Protein AF-A0A1E7JY91-F1 (afdb_monomer_lite)

Radius of gyration: 13.02 Å; chains: 1; bounding box: 32×26×31 Å

InterPro domains:
  IPR025668 Transposase DDE domain [PF13701] (4-59)

Foldseek 3Di:
DQQADDVRVVDDPVVNCCLPVVFDWDFDDDPPDTDTGTDPPRPCPVRNVSSVVSVVVDDPPD

pLDDT: mean 84.23, std 6.22, range [61.25, 92.44]

Organism: NCBI:txid1075402

Secondary structure (DSSP, 8-state):
--S--GGGGGS-HHHHHHHHHT--EEEEEETTEEEEEE-TT-TTHHHHHHHHHHHHTSPP--

Structure (mmCIF, N/CA/C/O backbone):
data_AF-A0A1E7JY91-F1
#
_entry.id   AF-A0A1E7JY91-F1
#
loop_
_atom_site.group_PDB
_atom_site.id
_atom_site.type_symbol
_atom_site.label_atom_id
_atom_site.label_alt_id
_atom_site.label_comp_id
_atom_site.label_asym_id
_atom_site.label_entity_id
_atom_site.label_seq_id
_atom_site.pdbx_PDB_ins_code
_atom_site.Cartn_x
_atom_site.Cartn_y
_atom_site.Cartn_z
_atom_site.occupancy
_atom_site.B_iso_or_equiv
_atom_site.auth_seq_id
_atom_site.auth_comp_id
_atom_site.auth_asym_id
_atom_site.auth_atom_id
_atom_site.pdbx_PDB_model_num
ATOM 1 N N . MET A 1 1 ? 12.114 -6.487 5.178 1.00 61.66 1 MET A N 1
ATOM 2 C CA . MET A 1 1 ? 10.953 -5.709 4.687 1.00 61.66 1 MET A CA 1
ATOM 3 C C . MET A 1 1 ? 9.799 -6.655 4.436 1.00 61.66 1 MET A C 1
ATOM 5 O O . MET A 1 1 ? 9.763 -7.266 3.379 1.00 61.66 1 MET A O 1
ATOM 9 N N . LEU A 1 2 ? 8.927 -6.839 5.431 1.00 63.81 2 LEU A N 1
ATOM 10 C CA . LEU A 1 2 ? 7.903 -7.892 5.406 1.00 63.81 2 LEU A CA 1
ATOM 11 C C . LEU A 1 2 ? 6.775 -7.646 4.387 1.00 63.81 2 LEU A C 1
ATOM 13 O O . LEU A 1 2 ? 6.165 -8.598 3.925 1.00 63.81 2 LEU A O 1
ATOM 17 N N . ALA A 1 3 ? 6.526 -6.390 4.010 1.00 76.50 3 ALA A N 1
ATOM 18 C CA . ALA A 1 3 ? 5.339 -6.024 3.235 1.00 76.50 3 ALA A CA 1
ATOM 19 C C . ALA A 1 3 ? 5.585 -5.698 1.752 1.00 76.50 3 ALA A C 1
ATOM 21 O O . ALA A 1 3 ? 4.668 -5.722 0.927 1.00 76.50 3 ALA A O 1
ATOM 22 N N . LEU A 1 4 ? 6.837 -5.406 1.396 1.00 79.94 4 LEU A N 1
ATOM 23 C CA . LEU A 1 4 ? 7.229 -5.075 0.028 1.00 79.94 4 LEU A CA 1
ATOM 24 C C . LEU A 1 4 ? 7.514 -6.365 -0.749 1.00 79.94 4 LEU A C 1
ATOM 26 O O . LEU A 1 4 ? 8.297 -7.202 -0.296 1.00 79.94 4 LEU A O 1
ATOM 30 N N . ALA A 1 5 ? 6.898 -6.526 -1.923 1.00 78.12 5 ALA A N 1
ATOM 31 C CA . ALA A 1 5 ? 7.099 -7.694 -2.788 1.00 78.12 5 ALA A CA 1
ATOM 32 C C . ALA A 1 5 ? 7.512 -7.309 -4.213 1.00 78.12 5 ALA A C 1
ATOM 34 O O . ALA A 1 5 ? 7.440 -6.148 -4.621 1.00 78.12 5 ALA A O 1
ATOM 35 N N . GLY A 1 6 ? 7.957 -8.306 -4.978 1.00 81.94 6 GLY A N 1
ATOM 36 C CA . GLY A 1 6 ? 8.412 -8.110 -6.351 1.00 81.94 6 GLY A CA 1
ATOM 37 C C . GLY A 1 6 ? 9.675 -7.250 -6.422 1.00 81.94 6 GLY A C 1
ATOM 38 O O . GLY A 1 6 ? 10.623 -7.443 -5.659 1.00 81.94 6 GLY A O 1
ATOM 39 N N . GLU A 1 7 ? 9.701 -6.299 -7.353 1.00 79.69 7 GLU A N 1
ATOM 40 C CA . GLU A 1 7 ? 10.842 -5.401 -7.558 1.00 79.69 7 GLU A CA 1
ATOM 41 C C . GLU A 1 7 ? 11.099 -4.483 -6.352 1.00 79.69 7 GLU A C 1
ATOM 43 O O . GLU A 1 7 ? 12.251 -4.212 -6.021 1.00 79.69 7 GLU A O 1
ATOM 48 N N . SER A 1 8 ? 10.045 -4.086 -5.630 1.00 80.44 8 SER A N 1
ATOM 49 C CA . SER A 1 8 ? 10.154 -3.210 -4.454 1.00 80.44 8 SER A CA 1
ATOM 50 C C . SER A 1 8 ? 10.964 -3.818 -3.304 1.00 80.44 8 SER A C 1
ATOM 52 O O . SER A 1 8 ? 11.629 -3.096 -2.564 1.00 80.44 8 SER A O 1
ATOM 54 N N . ARG A 1 9 ? 11.002 -5.155 -3.202 1.00 80.31 9 ARG A N 1
ATOM 55 C CA . ARG A 1 9 ? 11.829 -5.883 -2.224 1.00 80.31 9 ARG A CA 1
ATOM 56 C C . ARG A 1 9 ? 13.328 -5.793 -2.526 1.00 80.31 9 ARG A C 1
ATOM 58 O O . ARG A 1 9 ? 14.137 -5.957 -1.619 1.00 80.31 9 ARG A O 1
ATOM 65 N N . ARG A 1 10 ? 13.693 -5.565 -3.792 1.00 85.31 10 ARG A N 1
ATOM 66 C CA . ARG A 1 10 ? 15.081 -5.497 -4.280 1.00 85.31 10 ARG A CA 1
ATOM 67 C C . ARG A 1 10 ? 15.623 -4.071 -4.343 1.00 85.31 10 ARG A C 1
ATOM 69 O O . ARG A 1 10 ? 16.750 -3.867 -4.781 1.00 85.31 10 ARG A O 1
ATOM 76 N N . TRP A 1 11 ? 14.837 -3.074 -3.944 1.00 86.31 11 TRP A N 1
ATOM 77 C CA . TRP A 1 11 ? 15.320 -1.701 -3.917 1.00 86.31 11 TRP A CA 1
ATOM 78 C C . TRP A 1 11 ? 16.396 -1.522 -2.852 1.00 86.31 11 TRP A C 1
ATOM 80 O O . TRP A 1 11 ? 16.270 -1.991 -1.723 1.00 86.31 11 TRP A O 1
ATOM 90 N N . GLU A 1 12 ? 17.426 -0.757 -3.199 1.00 87.75 12 GLU A N 1
ATOM 91 C CA . GLU A 1 12 ? 18.360 -0.242 -2.208 1.00 87.75 12 GLU A CA 1
ATOM 92 C C . GLU A 1 12 ? 17.624 0.607 -1.166 1.00 87.75 12 GLU A C 1
ATOM 94 O O . GLU A 1 12 ? 16.713 1.378 -1.489 1.00 87.75 12 GLU A O 1
ATOM 99 N N . PHE A 1 13 ? 18.075 0.530 0.085 1.00 83.38 13 PHE A N 1
ATOM 100 C CA . PHE A 1 13 ? 17.448 1.219 1.213 1.00 83.38 13 PHE A CA 1
ATOM 101 C C . PHE A 1 13 ? 17.302 2.733 0.984 1.00 83.38 13 PHE A C 1
ATOM 103 O O . PHE A 1 13 ? 16.288 3.327 1.343 1.00 83.38 13 PHE A O 1
ATOM 110 N N . LYS A 1 14 ? 18.278 3.364 0.317 1.00 87.56 14 LYS A N 1
ATOM 111 C CA . LYS A 1 14 ? 18.239 4.794 -0.029 1.00 87.56 14 LYS A CA 1
ATOM 112 C C . LYS A 1 14 ? 17.098 5.126 -0.993 1.00 87.56 14 LYS A C 1
ATOM 114 O O . LYS A 1 14 ? 16.344 6.067 -0.753 1.00 87.56 14 LYS A O 1
ATOM 119 N N . LYS A 1 15 ? 16.956 4.335 -2.062 1.00 86.00 15 LYS A N 1
ATOM 120 C CA . LYS A 1 15 ? 15.878 4.472 -3.054 1.00 86.00 15 LYS A CA 1
ATOM 121 C C . LYS A 1 15 ? 14.521 4.258 -2.394 1.00 86.00 15 LYS A C 1
ATOM 123 O O . LYS A 1 15 ? 13.570 4.975 -2.683 1.00 86.00 15 LYS A O 1
ATOM 128 N N . LEU A 1 16 ? 14.458 3.316 -1.466 1.00 84.31 16 LEU A N 1
ATOM 129 C CA . LEU A 1 16 ? 13.250 3.015 -0.730 1.00 84.31 16 LEU A CA 1
ATOM 130 C C . LEU A 1 16 ? 12.852 4.137 0.226 1.00 84.31 16 LEU A C 1
ATOM 132 O O . LEU A 1 16 ? 11.697 4.542 0.227 1.00 84.31 16 LEU A O 1
ATOM 136 N N . ARG A 1 17 ? 13.801 4.705 0.975 1.00 84.25 17 ARG A N 1
ATOM 137 C CA . ARG A 1 17 ? 13.531 5.834 1.872 1.00 84.25 17 ARG A CA 1
ATOM 138 C C . ARG A 1 17 ? 12.978 7.034 1.103 1.00 84.25 17 ARG A C 1
ATOM 140 O O . ARG A 1 17 ? 11.969 7.598 1.506 1.00 84.25 17 ARG A O 1
ATOM 147 N N . LEU A 1 18 ? 13.583 7.367 -0.036 1.00 86.44 18 LEU A N 1
ATOM 148 C CA . LEU A 1 18 ? 13.069 8.415 -0.919 1.00 86.44 18 LEU A CA 1
ATOM 149 C C . LEU A 1 18 ? 11.645 8.086 -1.400 1.00 86.44 18 LEU A C 1
ATOM 151 O O . LEU A 1 18 ? 10.736 8.892 -1.268 1.00 86.44 18 LEU A O 1
ATOM 155 N N . ARG A 1 19 ? 11.420 6.873 -1.908 1.00 84.38 19 ARG A N 1
ATOM 156 C CA . ARG A 1 19 ? 10.120 6.473 -2.464 1.00 84.38 19 ARG A CA 1
ATOM 157 C C . ARG A 1 19 ? 9.021 6.247 -1.432 1.00 84.38 19 ARG A C 1
ATOM 159 O O . ARG A 1 19 ? 7.877 6.212 -1.838 1.00 84.38 19 ARG A O 1
ATOM 166 N N . LEU A 1 20 ? 9.324 6.063 -0.149 1.00 81.62 20 LEU A N 1
ATOM 167 C CA . LEU A 1 20 ? 8.307 5.945 0.905 1.00 81.62 20 LEU A CA 1
ATOM 168 C C . LEU A 1 20 ? 7.993 7.303 1.532 1.00 81.62 20 LEU A C 1
ATOM 170 O O . LEU A 1 20 ? 6.830 7.637 1.727 1.00 81.62 20 LEU A O 1
ATOM 174 N N . PHE A 1 21 ? 9.026 8.085 1.850 1.00 80.50 21 PHE A N 1
ATOM 175 C CA . PHE A 1 21 ? 8.870 9.302 2.649 1.00 80.50 21 PHE A CA 1
ATOM 176 C C . PHE A 1 21 ? 8.756 10.581 1.820 1.00 80.50 21 PHE A C 1
ATOM 178 O O . PHE A 1 21 ? 8.372 11.612 2.360 1.00 80.50 21 PHE A O 1
ATOM 185 N N . SER A 1 22 ? 9.057 10.538 0.519 1.00 83.88 22 SER A N 1
ATOM 186 C CA . SER A 1 22 ? 8.845 11.676 -0.390 1.00 83.88 22 SER A CA 1
ATOM 187 C C . SER A 1 22 ? 7.491 11.632 -1.097 1.00 83.88 22 SER A C 1
ATOM 189 O O . SER A 1 22 ? 7.255 12.405 -2.022 1.00 83.88 22 SER A O 1
ATOM 191 N N . ALA A 1 23 ? 6.606 10.735 -0.660 1.00 82.25 23 ALA A N 1
ATOM 192 C CA . ALA A 1 23 ? 5.216 10.697 -1.069 1.00 82.25 23 ALA A CA 1
ATOM 193 C C . ALA A 1 23 ? 4.53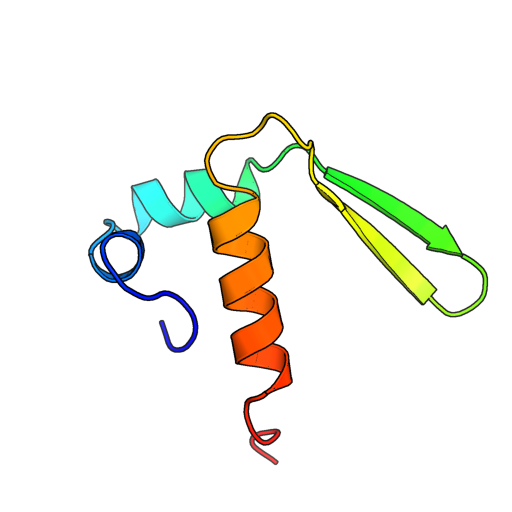6 12.047 -0.853 1.00 82.25 23 ALA A C 1
ATOM 195 O O . ALA A 1 23 ? 4.414 12.501 0.284 1.00 82.25 23 ALA A O 1
ATOM 196 N N . ALA A 1 24 ? 4.010 12.651 -1.917 1.00 81.19 24 ALA A N 1
ATOM 197 C CA . ALA A 1 24 ? 3.017 13.697 -1.740 1.00 81.19 24 ALA A CA 1
ATOM 198 C C . ALA A 1 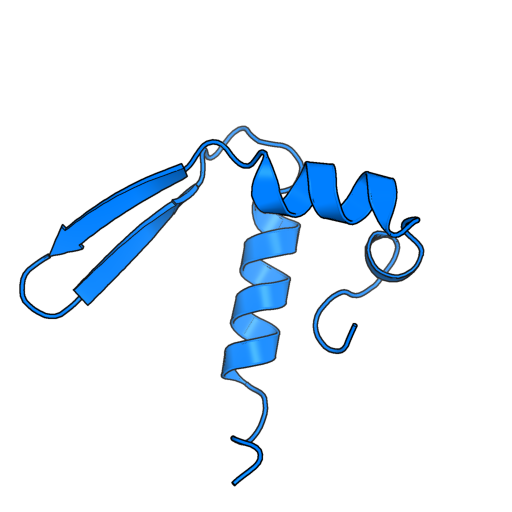24 ? 1.723 13.040 -1.235 1.00 81.19 24 ALA A C 1
ATOM 200 O O . ALA A 1 24 ? 1.091 12.255 -1.946 1.00 81.19 24 ALA A O 1
ATOM 201 N N . ALA A 1 25 ? 1.347 13.341 0.006 1.00 85.38 25 ALA A N 1
ATOM 202 C CA . ALA A 1 25 ? 0.122 12.847 0.612 1.00 85.38 25 ALA A CA 1
ATOM 203 C C . ALA A 1 25 ? -0.547 13.931 1.461 1.00 85.38 25 ALA A C 1
ATOM 205 O O . ALA A 1 25 ? 0.111 14.792 2.046 1.00 85.38 25 ALA A O 1
ATOM 206 N N . ARG A 1 26 ? -1.875 13.880 1.540 1.00 86.69 26 ARG A N 1
ATOM 207 C CA . ARG A 1 26 ? -2.687 14.734 2.400 1.00 86.69 26 ARG A CA 1
ATOM 208 C C . ARG A 1 26 ? -3.124 13.942 3.621 1.00 86.69 26 ARG A C 1
ATOM 210 O O . ARG A 1 26 ? -3.934 13.022 3.504 1.00 86.69 26 ARG A O 1
ATOM 217 N N . LEU A 1 27 ? -2.629 14.331 4.791 1.00 89.56 27 LEU A N 1
ATOM 218 C CA . LEU A 1 27 ? -3.169 13.846 6.054 1.00 89.56 27 LEU A CA 1
ATOM 219 C C . LEU A 1 27 ? -4.476 14.589 6.346 1.00 89.56 27 LEU A C 1
ATOM 221 O O . LEU A 1 27 ? -4.503 15.814 6.433 1.00 89.56 27 LEU A O 1
ATOM 225 N N . THR A 1 28 ? -5.567 13.843 6.454 1.00 90.50 28 THR A N 1
ATOM 226 C CA . THR A 1 28 ? -6.906 14.362 6.728 1.00 90.50 28 THR A CA 1
ATOM 227 C C . THR A 1 28 ? -7.416 13.742 8.020 1.00 90.50 28 THR A C 1
ATOM 229 O O . THR A 1 28 ? -7.275 12.540 8.240 1.00 90.50 28 THR A O 1
ATOM 232 N N . HIS A 1 29 ? -8.023 14.551 8.879 1.00 92.44 29 HIS A N 1
ATOM 233 C CA . HIS A 1 29 ? -8.639 14.084 10.116 1.00 92.44 29 HIS A CA 1
ATOM 234 C C . HIS A 1 29 ? -10.156 14.075 9.922 1.00 92.44 29 HIS A C 1
ATOM 236 O O . HIS A 1 29 ? -10.743 15.116 9.641 1.00 92.44 29 HIS A O 1
ATOM 242 N N . SER A 1 30 ? -10.784 12.907 10.043 1.00 91.44 30 SER A N 1
ATOM 243 C CA . SER A 1 30 ? -12.238 12.747 9.959 1.00 91.44 30 SER A CA 1
ATOM 244 C C . SER A 1 30 ? -12.744 12.105 11.244 1.00 91.44 30 SER A C 1
ATOM 246 O O . SER A 1 30 ? -12.592 10.902 11.446 1.00 91.44 30 SER A O 1
ATOM 248 N N . GLY A 1 31 ? -13.297 12.907 12.158 1.00 89.06 31 GLY A N 1
ATOM 249 C CA . GLY A 1 31 ? -13.781 12.429 13.456 1.00 89.06 31 GLY A CA 1
ATOM 250 C C . GLY A 1 31 ? -12.710 11.654 14.235 1.00 89.06 31 GLY A C 1
ATOM 251 O O . GLY A 1 31 ? -11.748 12.236 14.730 1.00 89.06 31 GLY A O 1
ATOM 252 N N . ARG A 1 32 ? -12.876 10.328 14.338 1.00 88.88 32 ARG A N 1
ATOM 253 C CA . ARG A 1 32 ? -11.932 9.411 15.011 1.00 88.88 32 ARG A CA 1
ATOM 254 C C . ARG A 1 32 ? -10.907 8.764 14.070 1.00 88.88 32 ARG A C 1
ATOM 256 O O . ARG A 1 32 ? -10.056 8.012 14.530 1.00 88.88 32 ARG A O 1
ATOM 263 N N . GLN A 1 33 ? -10.979 9.039 12.771 1.00 89.69 33 GLN A N 1
ATOM 264 C CA . GLN A 1 33 ? -10.125 8.449 11.746 1.00 89.69 33 GLN A CA 1
ATOM 265 C C . GLN A 1 33 ? -9.071 9.446 11.261 1.00 89.69 33 GLN A C 1
ATOM 267 O O . GLN A 1 33 ? -9.345 10.626 11.028 1.00 89.69 33 GLN A O 1
ATOM 272 N N . ARG A 1 34 ? -7.848 8.950 11.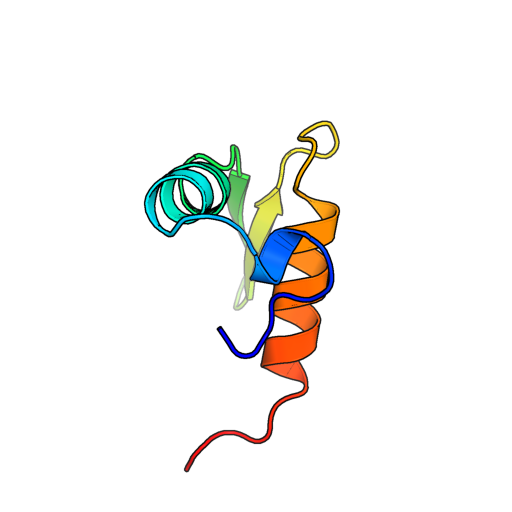082 1.00 91.38 34 ARG A N 1
ATOM 273 C CA . ARG A 1 34 ? -6.750 9.670 10.432 1.00 91.38 34 ARG A CA 1
ATOM 274 C C . ARG A 1 34 ? -6.559 9.031 9.066 1.00 91.38 34 ARG A C 1
ATOM 276 O 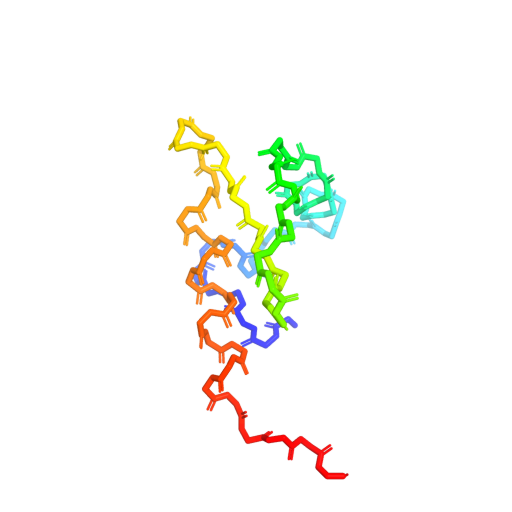O . ARG A 1 34 ? -6.183 7.869 8.985 1.00 91.38 34 ARG A O 1
ATOM 283 N N . LEU A 1 35 ? -6.869 9.774 8.014 1.00 87.44 35 LEU A N 1
ATOM 284 C CA . LEU A 1 35 ? -6.815 9.308 6.634 1.00 87.44 35 LEU A CA 1
ATOM 285 C C . LEU A 1 35 ? -5.592 9.913 5.954 1.00 87.44 35 LEU A C 1
ATOM 287 O O . LEU A 1 35 ? -5.458 11.134 5.892 1.00 87.44 35 LEU A O 1
ATOM 291 N N . LEU A 1 36 ? -4.718 9.071 5.414 1.00 87.06 36 LEU A N 1
ATOM 292 C CA . LEU A 1 36 ? -3.603 9.506 4.582 1.00 87.06 36 LEU A CA 1
ATOM 293 C C . LEU A 1 36 ? -3.978 9.304 3.112 1.00 87.06 36 LEU A C 1
ATOM 295 O O . LEU A 1 36 ? -4.084 8.175 2.645 1.00 87.06 36 LEU A O 1
ATOM 299 N N . ARG A 1 37 ? -4.209 10.399 2.383 1.00 85.44 37 ARG A N 1
ATOM 300 C CA . ARG A 1 37 ? -4.565 10.358 0.958 1.00 85.44 37 ARG A CA 1
ATOM 301 C C . ARG A 1 37 ? -3.328 10.605 0.110 1.00 85.44 37 ARG A C 1
ATOM 303 O O . ARG A 1 37 ? -2.834 11.729 0.078 1.00 85.44 37 ARG A O 1
ATOM 310 N N . PHE A 1 38 ? -2.830 9.574 -0.557 1.00 85.75 38 PHE A N 1
ATOM 311 C CA . PHE A 1 38 ? -1.718 9.699 -1.499 1.00 85.75 38 PHE A CA 1
ATOM 312 C C . PHE A 1 38 ? -2.164 10.372 -2.802 1.00 85.75 38 PHE A C 1
ATOM 314 O O . PHE A 1 38 ? -3.347 10.373 -3.135 1.00 85.75 38 PHE A O 1
ATOM 321 N N . ALA A 1 39 ? -1.222 10.978 -3.524 1.00 85.06 39 ALA A N 1
ATOM 322 C CA . ALA A 1 39 ? -1.484 11.490 -4.863 1.00 85.06 39 ALA A CA 1
ATOM 323 C C . ALA A 1 39 ? -1.708 10.329 -5.851 1.00 85.06 39 ALA A C 1
ATOM 325 O O . ALA A 1 39 ? -0.834 9.472 -6.006 1.00 85.06 39 ALA A O 1
ATOM 326 N N . ASP A 1 40 ? -2.844 10.336 -6.5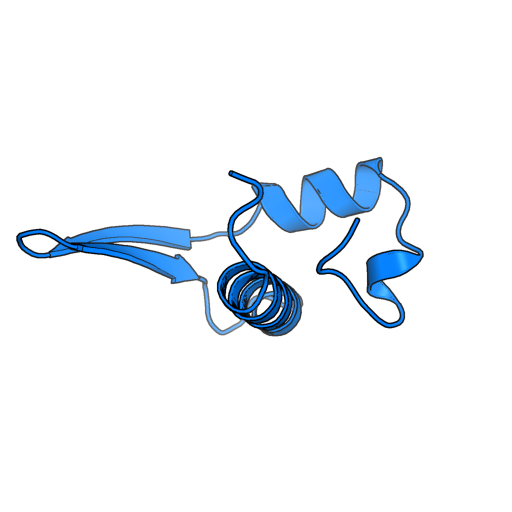53 1.00 81.94 40 ASP A N 1
ATOM 327 C CA . ASP A 1 40 ? -3.237 9.251 -7.472 1.00 81.94 40 ASP A CA 1
ATOM 328 C C . ASP A 1 40 ? -2.236 9.040 -8.621 1.00 81.94 40 ASP A C 1
ATOM 330 O O . ASP A 1 40 ? -2.033 7.925 -9.083 1.00 81.94 40 ASP A O 1
ATOM 334 N N . HIS A 1 41 ? -1.571 10.106 -9.074 1.00 86.19 41 HIS A N 1
ATOM 335 C CA . HIS A 1 41 ? -0.649 10.066 -10.216 1.00 86.19 41 HIS A CA 1
ATOM 336 C C . HIS A 1 41 ? 0.792 9.693 -9.843 1.00 86.19 41 HIS A C 1
ATOM 338 O O . HIS A 1 41 ? 1.680 9.702 -10.699 1.00 86.19 41 HIS A O 1
ATOM 344 N N . TRP A 1 42 ? 1.076 9.439 -8.566 1.00 86.00 42 TRP A N 1
ATOM 345 C CA . TRP A 1 42 ? 2.439 9.160 -8.147 1.00 86.00 42 TRP A CA 1
ATOM 346 C C . TRP A 1 42 ? 2.802 7.682 -8.408 1.00 86.00 42 TRP A C 1
ATOM 348 O O . TRP A 1 42 ? 2.084 6.794 -7.950 1.00 86.00 42 TRP A O 1
ATOM 358 N N . PRO A 1 43 ? 3.925 7.370 -9.094 1.00 86.06 43 PRO A N 1
ATOM 359 C CA . PRO A 1 43 ? 4.172 6.032 -9.657 1.00 86.06 43 PRO A CA 1
ATOM 360 C C . PRO A 1 43 ? 4.286 4.868 -8.665 1.00 86.06 43 PRO A C 1
ATOM 362 O O . PRO A 1 43 ? 4.337 3.714 -9.080 1.00 86.06 43 PRO A O 1
ATOM 365 N N . TRP A 1 44 ? 4.409 5.149 -7.367 1.00 84.88 44 TRP A N 1
ATOM 366 C CA . TRP A 1 44 ? 4.585 4.128 -6.330 1.00 84.88 44 TRP A CA 1
ATOM 367 C C . TRP A 1 44 ? 3.415 4.070 -5.344 1.00 84.88 44 TRP A C 1
ATOM 369 O O . TRP A 1 44 ? 3.494 3.305 -4.382 1.00 84.88 44 TRP A O 1
ATOM 379 N N . THR A 1 45 ? 2.333 4.820 -5.588 1.00 87.81 45 THR A N 1
ATOM 380 C CA . THR A 1 45 ? 1.136 4.832 -4.734 1.00 87.81 45 THR A CA 1
ATOM 381 C C . THR A 1 45 ? 0.564 3.425 -4.559 1.00 87.81 45 THR A C 1
ATOM 383 O O . THR A 1 45 ? 0.435 2.973 -3.424 1.00 87.81 45 THR A O 1
ATOM 386 N N . ASP A 1 46 ? 0.353 2.669 -5.641 1.00 87.50 46 ASP A N 1
ATOM 387 C CA . ASP A 1 46 ? -0.132 1.280 -5.565 1.00 87.50 46 ASP A CA 1
ATOM 388 C C . ASP A 1 46 ? 0.790 0.361 -4.762 1.00 87.50 46 ASP A C 1
ATOM 390 O O . ASP A 1 46 ? 0.337 -0.508 -4.017 1.00 87.50 46 ASP A O 1
ATOM 394 N N . THR A 1 47 ? 2.106 0.559 -4.880 1.00 88.25 47 THR A N 1
ATOM 395 C CA . THR A 1 47 ? 3.091 -0.243 -4.141 1.00 88.25 47 THR A CA 1
ATOM 396 C C . THR A 1 47 ? 2.999 0.027 -2.642 1.00 88.25 47 THR A C 1
ATOM 398 O O . THR A 1 47 ? 3.111 -0.906 -1.847 1.00 88.25 47 THR A O 1
ATOM 401 N N . LEU A 1 48 ? 2.786 1.284 -2.249 1.00 86.12 48 LEU A N 1
ATOM 402 C CA . LEU A 1 48 ? 2.622 1.672 -0.851 1.00 86.12 48 LEU A CA 1
ATOM 403 C C . LEU A 1 48 ? 1.307 1.175 -0.268 1.00 86.12 48 LEU A C 1
ATOM 405 O O . LEU A 1 48 ? 1.328 0.620 0.825 1.00 86.12 48 LEU A O 1
ATOM 409 N N . LEU A 1 49 ? 0.202 1.325 -1.002 1.00 87.75 49 LEU A N 1
ATOM 410 C CA . LEU A 1 49 ? -1.110 0.831 -0.584 1.00 87.75 49 LEU A CA 1
ATOM 411 C C . LEU A 1 49 ? -1.088 -0.691 -0.419 1.00 87.75 49 LEU A C 1
ATOM 413 O O . LEU A 1 49 ? -1.396 -1.191 0.654 1.00 87.75 49 LEU A O 1
ATOM 417 N N . THR A 1 50 ? -0.570 -1.423 -1.410 1.00 88.88 50 THR A N 1
ATOM 418 C CA . THR A 1 50 ? -0.437 -2.888 -1.331 1.00 88.88 50 THR A CA 1
ATOM 419 C C . THR A 1 50 ? 0.451 -3.327 -0.163 1.00 88.88 50 THR A C 1
ATOM 421 O O . THR A 1 50 ? 0.193 -4.341 0.484 1.00 88.88 50 THR A O 1
ATOM 424 N N . ALA A 1 51 ? 1.543 -2.602 0.102 1.00 87.94 51 ALA A N 1
ATOM 425 C CA . ALA A 1 51 ? 2.400 -2.899 1.243 1.00 87.94 51 ALA A CA 1
ATOM 426 C C . ALA A 1 51 ? 1.684 -2.608 2.569 1.00 87.94 51 ALA A C 1
ATOM 428 O O . ALA A 1 51 ? 1.807 -3.389 3.505 1.00 87.94 51 ALA A O 1
ATOM 429 N N . HIS A 1 52 ? 0.923 -1.520 2.652 1.00 86.31 52 HIS A N 1
ATOM 430 C CA . HIS A 1 52 ? 0.135 -1.203 3.835 1.00 86.31 52 HIS A CA 1
ATOM 431 C C . HIS A 1 52 ? -0.940 -2.266 4.094 1.00 86.31 52 HIS A C 1
ATOM 433 O O . HIS A 1 52 ? -0.963 -2.822 5.187 1.00 86.31 52 HIS A O 1
ATOM 439 N N . ASP A 1 53 ? -1.709 -2.656 3.076 1.00 88.75 53 ASP A N 1
ATOM 440 C CA . ASP A 1 53 ? -2.719 -3.717 3.181 1.00 88.75 53 ASP A CA 1
ATOM 441 C C . ASP A 1 53 ? -2.106 -5.036 3.662 1.00 88.75 53 ASP A C 1
ATOM 443 O O . ASP A 1 53 ? -2.658 -5.734 4.508 1.00 88.75 53 ASP A O 1
ATOM 447 N N . ARG A 1 54 ? -0.907 -5.377 3.180 1.00 88.38 54 ARG A N 1
ATOM 448 C CA . ARG A 1 54 ? -0.187 -6.560 3.664 1.00 88.38 54 ARG A CA 1
ATOM 449 C C . ARG A 1 54 ? 0.245 -6.455 5.117 1.00 88.38 54 ARG A C 1
ATOM 451 O O . ARG A 1 54 ? 0.309 -7.490 5.766 1.00 88.38 54 ARG A O 1
ATOM 458 N N . LEU A 1 55 ? 0.589 -5.264 5.608 1.00 87.62 55 LEU A N 1
ATOM 459 C CA . LEU A 1 55 ? 0.915 -5.067 7.022 1.00 87.62 55 LEU A CA 1
ATOM 460 C C . LEU A 1 55 ? -0.325 -5.224 7.900 1.00 87.62 55 LEU A C 1
ATOM 462 O O . LEU A 1 55 ? -0.227 -5.872 8.932 1.00 87.62 55 LEU A O 1
ATOM 466 N N . GLU A 1 56 ? -1.468 -4.687 7.473 1.00 87.38 56 GLU A N 1
ATOM 46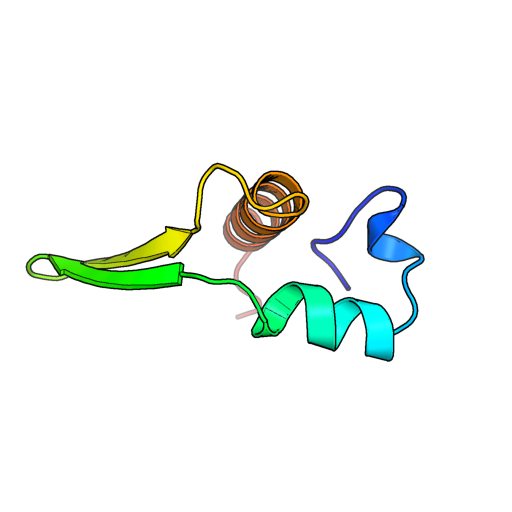7 C CA . GLU A 1 56 ? -2.752 -4.836 8.175 1.00 87.38 56 GLU A CA 1
ATOM 468 C C . GLU A 1 56 ? -3.190 -6.307 8.269 1.00 87.38 56 GLU A C 1
ATOM 470 O O . GLU A 1 56 ? -3.823 -6.716 9.238 1.00 87.38 56 GLU A O 1
ATOM 475 N N . LEU A 1 57 ? -2.812 -7.130 7.285 1.00 88.19 57 LEU A N 1
ATOM 476 C CA . LEU A 1 57 ? -3.066 -8.572 7.295 1.00 88.19 57 LEU A CA 1
ATOM 477 C C . LEU A 1 57 ? -2.117 -9.368 8.204 1.00 88.19 57 LEU A C 1
ATOM 479 O O . LEU A 1 57 ? -2.367 -10.553 8.443 1.00 88.19 57 LEU A O 1
ATOM 483 N N . LEU A 1 58 ? -1.012 -8.783 8.676 1.00 86.44 58 LEU A N 1
ATOM 484 C CA . LEU A 1 58 ? -0.097 -9.502 9.557 1.00 86.44 58 LEU A CA 1
ATOM 485 C C . LEU A 1 58 ? -0.694 -9.602 10.964 1.00 86.44 58 LEU A C 1
ATOM 487 O O . LEU A 1 58 ? -1.205 -8.611 11.488 1.00 86.44 58 LEU A O 1
ATOM 491 N N . PRO A 1 59 ? -0.596 -10.776 11.613 1.00 84.19 59 PRO A N 1
ATOM 492 C CA . PRO A 1 59 ? -0.989 -10.897 13.005 1.00 84.19 59 PRO A CA 1
ATOM 493 C C . PRO A 1 59 ? -0.144 -9.930 13.828 1.00 84.19 59 PRO A C 1
ATOM 495 O O . PRO A 1 59 ? 1.077 -9.864 13.650 1.00 84.19 59 PRO A O 1
ATOM 498 N N . ASN A 1 60 ? -0.800 -9.177 14.713 1.00 78.31 60 ASN A N 1
ATOM 499 C CA . ASN A 1 60 ? -0.106 -8.259 15.600 1.00 78.31 60 ASN A CA 1
ATOM 500 C C . ASN A 1 60 ? 0.960 -9.057 16.374 1.00 78.31 60 ASN A C 1
ATOM 502 O O . ASN A 1 60 ? 0.592 -10.028 17.048 1.00 78.31 60 ASN A O 1
ATOM 506 N N . PRO A 1 61 ? 2.257 -8.720 16.249 1.00 72.81 61 PRO A N 1
ATOM 507 C CA . PRO A 1 61 ? 3.280 -9.323 17.083 1.00 72.81 61 PRO A CA 1
ATOM 508 C C . PRO A 1 61 ? 3.029 -8.810 18.501 1.00 72.81 61 PRO A C 1
ATOM 510 O O . PRO A 1 61 ? 3.380 -7.676 18.813 1.00 72.81 61 PRO A O 1
ATOM 513 N N . GLY A 1 62 ? 2.293 -9.602 19.283 1.00 61.25 62 GLY A N 1
ATOM 514 C CA . GLY A 1 62 ? 1.912 -9.279 20.658 1.00 61.25 62 GLY A CA 1
ATOM 515 C C . GLY A 1 62 ? 3.091 -8.883 21.533 1.00 61.25 62 GLY A C 1
ATOM 516 O O . GLY A 1 62 ? 4.213 -9.384 21.287 1.00 61.25 62 GLY A O 1
#

Sequence (62 aa):
MLALAGESRRWEFKKLRLRLFSAAARLTHSGRQRLLRFADHWPWTDTLLTAHDRLELLPNPG